Protein AF-A0A953DVT9-F1 (afdb_monomer_lite)

Structure (mmCIF, N/CA/C/O backbone):
data_AF-A0A953DVT9-F1
#
_entry.id   AF-A0A953DVT9-F1
#
loop_
_atom_site.group_PDB
_atom_site.id
_atom_site.type_symbol
_atom_site.label_atom_id
_atom_site.label_alt_id
_atom_site.label_comp_id
_atom_site.label_asym_id
_atom_site.label_entity_id
_atom_site.label_seq_id
_atom_site.pdbx_PDB_ins_code
_atom_site.Cartn_x
_atom_site.Cartn_y
_atom_site.Cartn_z
_atom_site.occupancy
_atom_site.B_iso_or_equiv
_atom_site.auth_seq_id
_atom_site.auth_comp_id
_atom_site.auth_asym_id
_atom_site.auth_atom_id
_atom_site.pdbx_PDB_model_num
ATOM 1 N N . ASP A 1 1 ? 2.032 -21.025 10.159 1.00 46.56 1 ASP A N 1
ATOM 2 C CA . ASP A 1 1 ? 2.682 -19.995 10.995 1.00 46.56 1 ASP A CA 1
ATOM 3 C C . ASP A 1 1 ? 1.644 -19.177 11.740 1.00 46.56 1 ASP A C 1
ATOM 5 O O . ASP A 1 1 ? 0.964 -18.355 11.137 1.00 46.56 1 ASP A O 1
ATOM 9 N N . ALA A 1 2 ? 1.466 -19.454 13.030 1.00 46.28 2 ALA A N 1
ATOM 10 C CA . ALA A 1 2 ? 0.629 -18.640 13.906 1.00 46.28 2 ALA A CA 1
ATOM 11 C C . ALA A 1 2 ? 1.477 -17.509 14.527 1.00 46.28 2 ALA A C 1
ATOM 13 O O . ALA A 1 2 ? 2.647 -17.745 14.852 1.00 46.28 2 ALA A O 1
ATOM 14 N N . PRO A 1 3 ? 0.939 -16.288 14.697 1.00 58.03 3 PRO A N 1
ATOM 15 C CA . PRO A 1 3 ? 1.627 -15.244 15.452 1.00 58.03 3 PRO A CA 1
ATOM 16 C C . PRO A 1 3 ? 1.854 -15.707 16.905 1.00 58.03 3 PRO A C 1
ATOM 18 O O . PRO A 1 3 ? 0.942 -16.243 17.524 1.00 58.03 3 PRO A O 1
ATOM 21 N N . GLY A 1 4 ? 3.068 -15.517 17.441 1.00 60.38 4 GLY A N 1
ATOM 22 C CA . GLY A 1 4 ? 3.414 -15.840 18.839 1.00 60.38 4 GLY A CA 1
ATOM 23 C C . GLY A 1 4 ? 4.543 -16.860 19.045 1.00 60.38 4 GLY A C 1
ATOM 24 O O . GLY A 1 4 ? 4.963 -17.073 20.179 1.00 60.38 4 GLY A O 1
ATOM 25 N N . GLY A 1 5 ? 5.070 -17.469 17.977 1.00 65.81 5 GLY A N 1
ATOM 26 C CA . GLY A 1 5 ? 6.230 -18.364 18.073 1.00 65.81 5 GLY A CA 1
ATOM 27 C C . GLY A 1 5 ? 7.488 -17.663 18.623 1.00 65.81 5 GLY A C 1
ATOM 28 O O . GLY A 1 5 ? 7.646 -16.449 18.442 1.00 65.81 5 GLY A O 1
ATOM 29 N N . PRO A 1 6 ? 8.396 -18.395 19.296 1.00 62.38 6 PRO A N 1
ATOM 30 C CA . PRO A 1 6 ? 9.593 -17.814 19.893 1.00 62.38 6 PRO A CA 1
ATOM 31 C C . PRO A 1 6 ? 10.464 -17.137 18.826 1.00 62.38 6 PRO A C 1
ATOM 33 O O . PRO A 1 6 ? 10.933 -17.755 17.873 1.00 62.38 6 PRO A O 1
ATOM 36 N N . SER A 1 7 ? 10.655 -15.830 18.988 1.00 67.31 7 SER A N 1
ATOM 37 C CA . SER A 1 7 ? 11.448 -14.977 18.104 1.00 67.31 7 SER A CA 1
ATOM 38 C C . SER A 1 7 ? 12.817 -14.718 18.730 1.00 67.31 7 SER A C 1
ATOM 40 O O . SER A 1 7 ? 12.905 -14.338 19.898 1.00 67.31 7 SER A O 1
ATOM 42 N N . ARG A 1 8 ? 13.885 -14.850 17.930 1.00 62.31 8 ARG A N 1
ATOM 43 C CA . ARG A 1 8 ? 15.277 -14.549 18.329 1.00 62.31 8 ARG A CA 1
ATOM 44 C C . ARG A 1 8 ? 15.520 -13.087 18.735 1.00 62.31 8 ARG A C 1
ATOM 46 O O . ARG A 1 8 ? 16.585 -12.768 19.240 1.00 62.31 8 ARG A O 1
ATOM 53 N N . TRP A 1 9 ? 14.554 -12.200 18.488 1.00 64.12 9 TRP A N 1
ATOM 54 C CA . TRP A 1 9 ? 14.648 -10.758 18.738 1.00 64.12 9 TRP A CA 1
ATOM 55 C C . TRP A 1 9 ? 13.858 -10.299 19.978 1.00 64.12 9 TRP A C 1
ATOM 57 O O . TRP A 1 9 ? 13.590 -9.109 20.135 1.00 64.12 9 TRP A O 1
ATOM 67 N N . ARG A 1 10 ? 13.424 -11.220 20.849 1.00 60.00 10 ARG A N 1
ATOM 68 C CA . ARG A 1 10 ? 12.561 -10.902 21.999 1.00 60.00 10 ARG A CA 1
ATOM 69 C C . ARG A 1 10 ? 13.392 -10.359 23.176 1.00 60.00 10 ARG A C 1
ATOM 71 O O . ARG A 1 10 ? 14.089 -11.112 23.843 1.00 60.00 10 ARG A O 1
ATOM 78 N N . THR A 1 11 ? 13.321 -9.051 23.433 1.00 64.69 11 THR A N 1
ATOM 79 C CA . THR A 1 11 ? 13.728 -8.421 24.714 1.00 64.69 11 THR A CA 1
ATOM 80 C C . THR A 1 11 ? 12.590 -8.514 25.746 1.00 64.69 11 THR A C 1
ATOM 82 O O . THR A 1 11 ? 11.536 -9.057 25.419 1.00 64.69 11 THR A O 1
ATOM 85 N N . VAL A 1 12 ? 12.785 -7.998 26.977 1.00 65.19 12 VAL A N 1
ATOM 86 C CA . VAL A 1 12 ? 11.809 -7.911 28.101 1.00 65.19 12 VAL A CA 1
ATOM 87 C C . VAL A 1 12 ? 10.600 -7.023 27.747 1.00 65.19 12 VAL A C 1
ATOM 89 O O . VAL A 1 12 ? 10.320 -6.001 28.363 1.00 65.19 12 VAL A O 1
ATOM 92 N N . ARG A 1 13 ? 9.895 -7.361 26.677 1.00 66.12 13 ARG A N 1
ATOM 93 C CA . ARG A 1 13 ? 8.638 -6.761 26.258 1.00 66.12 13 ARG A CA 1
ATOM 94 C C . ARG A 1 13 ? 7.629 -7.889 26.132 1.00 66.12 13 ARG A C 1
ATOM 96 O O . ARG A 1 13 ? 7.965 -8.986 25.679 1.00 66.12 13 ARG A O 1
ATOM 103 N N . SER A 1 14 ? 6.399 -7.614 26.554 1.00 71.00 14 SER A N 1
ATOM 104 C CA . SER A 1 14 ? 5.278 -8.525 26.339 1.00 71.00 14 SER A CA 1
ATOM 105 C C . SER A 1 14 ? 5.207 -8.894 24.853 1.00 71.00 14 SER A C 1
ATOM 107 O O . SER A 1 14 ? 5.315 -8.015 23.999 1.00 71.00 14 SER A O 1
ATOM 109 N N . ALA A 1 15 ? 5.049 -10.184 24.537 1.00 71.19 15 ALA A N 1
ATOM 110 C CA . ALA A 1 15 ? 4.579 -10.583 23.203 1.00 71.19 15 ALA A CA 1
ATOM 111 C C . ALA A 1 15 ? 3.178 -11.172 23.258 1.00 71.19 15 ALA A C 1
ATOM 113 O O . ALA A 1 15 ? 2.849 -12.098 22.523 1.00 71.19 15 ALA A O 1
ATOM 114 N N . GLU A 1 16 ? 2.377 -10.625 24.164 1.00 79.88 16 GLU A N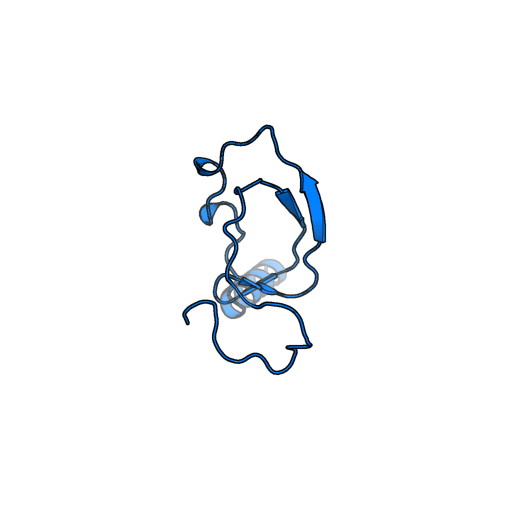 1
ATOM 115 C CA . GLU A 1 16 ? 0.936 -10.685 24.042 1.00 79.88 16 GLU A CA 1
ATOM 116 C C . GLU A 1 16 ? 0.520 -10.054 22.710 1.00 79.88 16 GLU A C 1
ATOM 118 O O . GLU A 1 16 ? 1.006 -8.992 22.308 1.00 79.88 16 GLU A O 1
ATOM 123 N N . TRP A 1 17 ? -0.346 -10.758 21.993 1.00 83.69 17 TRP A N 1
ATOM 124 C CA . TRP A 1 17 ? -0.872 -10.299 20.722 1.00 83.69 17 TRP A CA 1
ATOM 125 C C . TRP A 1 17 ? -1.888 -9.182 20.959 1.00 83.69 17 TRP A C 1
ATOM 127 O O . TRP A 1 17 ? -2.779 -9.322 21.792 1.00 83.69 17 TRP A O 1
ATOM 137 N N . GLN A 1 18 ? -1.771 -8.089 20.208 1.00 86.25 18 GLN A N 1
ATOM 138 C CA . GLN A 1 18 ? -2.704 -6.967 20.268 1.00 86.25 18 GLN A CA 1
ATOM 139 C C . GLN A 1 18 ? -3.323 -6.755 18.879 1.00 86.25 18 GLN A C 1
ATOM 141 O O . GLN A 1 18 ? -2.576 -6.562 17.911 1.00 86.25 18 GLN A O 1
ATOM 146 N N . PRO A 1 19 ? -4.661 -6.796 18.743 1.00 85.62 19 PRO A N 1
ATOM 147 C CA . PRO A 1 19 ? -5.316 -6.532 17.471 1.00 85.62 19 PRO A CA 1
ATOM 148 C C . PRO A 1 19 ? -5.090 -5.079 17.059 1.00 85.62 19 PRO A C 1
ATOM 150 O O . PRO A 1 19 ? -5.325 -4.153 17.833 1.00 85.62 19 PRO A O 1
ATOM 153 N N . LEU A 1 20 ? -4.695 -4.867 15.807 1.00 84.31 20 LEU A N 1
ATOM 154 C CA . LEU A 1 20 ? -4.612 -3.532 15.227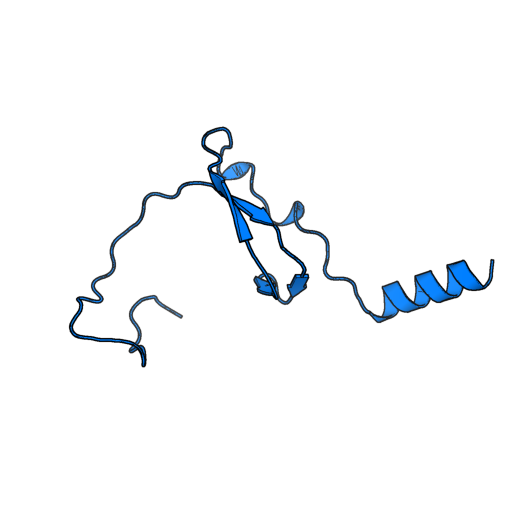 1.00 84.31 20 LEU A CA 1
ATOM 155 C C . LEU A 1 20 ? -5.821 -3.275 14.336 1.00 84.31 20 LEU A C 1
ATOM 157 O O . LEU A 1 20 ? -6.229 -4.132 13.549 1.00 84.31 20 LEU A O 1
ATOM 161 N N . ARG A 1 21 ? -6.364 -2.059 14.422 1.00 85.44 21 ARG A N 1
ATOM 162 C CA . ARG A 1 21 ? -7.360 -1.591 13.461 1.00 85.44 21 ARG A CA 1
ATOM 163 C C . ARG A 1 21 ? -6.692 -1.471 12.084 1.00 85.44 21 ARG A C 1
ATOM 165 O O . ARG A 1 21 ? -5.702 -0.747 11.968 1.00 85.44 21 ARG A O 1
ATOM 172 N N . PRO A 1 22 ? -7.222 -2.123 11.035 1.00 83.19 22 PRO A N 1
ATOM 173 C CA . PRO A 1 22 ? -6.655 -2.010 9.703 1.00 83.19 22 PRO A CA 1
ATOM 174 C C . PRO A 1 22 ? -6.859 -0.593 9.163 1.00 83.19 22 PRO A C 1
ATOM 176 O O . PRO A 1 22 ? -7.970 -0.060 9.145 1.00 83.19 22 PRO A O 1
ATOM 179 N N . VAL A 1 23 ? -5.763 0.000 8.711 1.00 90.38 23 VAL A N 1
ATOM 180 C CA . VAL A 1 23 ? -5.700 1.289 8.018 1.00 90.38 23 VAL A CA 1
ATOM 181 C C . VAL A 1 23 ? -4.940 1.089 6.712 1.00 90.38 23 VAL A C 1
ATOM 183 O O . VAL A 1 23 ? -4.077 0.216 6.620 1.00 90.38 23 VAL A O 1
ATOM 186 N N . LEU A 1 24 ? -5.284 1.862 5.682 1.00 95.44 24 LEU A N 1
ATOM 187 C CA . LEU A 1 24 ? -4.697 1.699 4.355 1.00 95.44 24 LEU A CA 1
ATOM 188 C C . LEU A 1 24 ? -3.570 2.694 4.110 1.00 95.44 24 LEU A C 1
ATOM 190 O O . LEU A 1 24 ? -3.649 3.866 4.485 1.00 95.44 24 LEU A O 1
ATOM 194 N N . VAL A 1 25 ? -2.553 2.216 3.405 1.00 95.75 25 VAL A N 1
ATOM 195 C CA . VAL A 1 25 ? -1.411 2.995 2.933 1.00 95.75 25 VAL A CA 1
ATOM 196 C C . VAL A 1 25 ? -1.156 2.697 1.467 1.00 95.75 25 VAL A C 1
ATOM 198 O O . VAL A 1 25 ? -1.489 1.629 0.957 1.00 95.75 25 VAL A O 1
ATOM 201 N N . GLU A 1 26 ? -0.544 3.658 0.799 1.00 96.12 26 GLU A N 1
ATOM 202 C CA . GLU A 1 26 ? 0.031 3.491 -0.524 1.00 96.12 26 GLU A CA 1
ATOM 203 C C . GLU A 1 26 ? 1.522 3.196 -0.390 1.00 96.12 26 GLU A C 1
ATOM 205 O O . GLU A 1 26 ? 2.215 3.815 0.425 1.00 96.12 26 GLU A O 1
ATOM 210 N N . VAL A 1 27 ? 2.009 2.257 -1.198 1.00 95.25 27 VAL A N 1
ATOM 211 C CA . VAL A 1 27 ? 3.415 1.860 -1.219 1.00 95.25 27 VAL A CA 1
ATOM 212 C C . VAL A 1 27 ? 3.980 1.971 -2.625 1.00 95.25 27 VAL A C 1
ATOM 214 O O . VAL A 1 27 ? 3.292 1.682 -3.602 1.00 95.25 27 VAL A O 1
ATOM 217 N N . ARG A 1 28 ? 5.251 2.363 -2.711 1.00 93.69 28 ARG A N 1
ATOM 218 C CA . ARG A 1 28 ? 6.090 2.134 -3.890 1.00 93.69 28 ARG A CA 1
ATOM 219 C C . ARG A 1 28 ? 6.873 0.852 -3.668 1.00 93.69 28 ARG A C 1
ATOM 221 O O . ARG A 1 28 ? 7.331 0.608 -2.551 1.00 93.69 28 ARG A O 1
ATOM 228 N N . TYR A 1 29 ? 7.004 0.055 -4.715 1.00 92.25 29 TYR A N 1
ATOM 229 C CA . TYR A 1 29 ? 7.731 -1.205 -4.696 1.00 92.25 29 TYR A CA 1
ATOM 230 C C . TYR A 1 29 ? 8.459 -1.396 -6.024 1.00 92.25 29 TYR A C 1
ATOM 232 O O . TYR A 1 29 ? 8.068 -0.811 -7.030 1.00 92.25 29 TYR A O 1
ATOM 240 N N . ASP A 1 30 ? 9.503 -2.215 -5.987 1.00 88.25 30 ASP A N 1
ATOM 241 C CA . ASP A 1 30 ? 10.289 -2.595 -7.161 1.00 88.25 30 ASP A CA 1
ATOM 242 C C . ASP A 1 30 ? 9.809 -3.940 -7.729 1.00 88.25 30 ASP A C 1
ATOM 244 O O . ASP A 1 30 ? 9.340 -4.026 -8.858 1.00 88.25 30 ASP A O 1
ATOM 248 N N . GLN A 1 31 ? 9.811 -4.992 -6.901 1.00 85.44 31 GLN A N 1
ATOM 249 C CA . GLN A 1 31 ? 9.508 -6.352 -7.345 1.00 85.44 31 GLN A CA 1
ATOM 250 C C . GLN A 1 31 ? 8.464 -7.047 -6.465 1.00 85.44 31 GLN A C 1
ATOM 252 O O . GLN A 1 31 ? 8.430 -6.883 -5.242 1.00 85.44 31 GLN A O 1
ATOM 257 N N . VAL A 1 32 ? 7.659 -7.917 -7.084 1.00 89.19 32 VAL A N 1
ATOM 258 C CA . VAL A 1 32 ? 6.828 -8.916 -6.400 1.00 89.19 32 VAL A CA 1
ATOM 259 C C . VAL A 1 32 ? 7.285 -10.316 -6.805 1.00 89.19 32 VAL A C 1
ATOM 261 O O . VAL A 1 32 ? 7.216 -10.668 -7.976 1.00 89.19 32 VAL A O 1
ATOM 264 N N . THR A 1 33 ? 7.688 -11.134 -5.829 1.00 85.81 33 THR A N 1
ATOM 265 C CA . THR A 1 33 ? 8.041 -12.550 -6.044 1.00 85.81 33 THR A CA 1
ATOM 266 C C . THR A 1 33 ? 7.402 -13.423 -4.983 1.00 85.81 33 THR A C 1
ATOM 268 O O . THR A 1 33 ? 7.406 -13.088 -3.792 1.00 85.81 33 THR A O 1
ATOM 271 N N . GLY A 1 34 ? 6.818 -14.547 -5.406 1.00 86.56 34 GLY A N 1
ATOM 272 C CA . GLY A 1 34 ? 6.107 -15.453 -4.497 1.00 86.56 34 GLY A CA 1
ATOM 273 C C . GLY A 1 34 ? 4.972 -14.749 -3.743 1.00 86.56 34 GLY A C 1
ATOM 274 O O . GLY A 1 34 ? 4.664 -15.075 -2.597 1.00 86.56 34 GLY A O 1
ATOM 275 N N . GLY A 1 35 ? 4.394 -13.713 -4.358 1.00 86.25 35 GLY A N 1
ATOM 276 C CA . GLY A 1 35 ? 3.299 -12.948 -3.788 1.00 86.25 35 GLY A CA 1
ATOM 277 C C . GLY A 1 35 ? 3.657 -11.983 -2.660 1.00 86.25 35 GLY A C 1
ATOM 278 O O . GLY A 1 35 ? 2.745 -11.573 -1.934 1.00 86.25 35 GLY A O 1
ATOM 279 N N . ARG A 1 36 ? 4.941 -11.638 -2.517 1.00 88.75 36 ARG A N 1
ATOM 280 C CA . ARG A 1 36 ? 5.471 -10.694 -1.527 1.00 88.75 36 ARG A CA 1
ATOM 281 C C . ARG A 1 36 ? 6.287 -9.613 -2.221 1.00 88.75 36 ARG A C 1
ATOM 283 O O . ARG A 1 36 ? 6.970 -9.910 -3.199 1.00 88.75 36 ARG A O 1
ATOM 290 N N . PHE A 1 37 ? 6.266 -8.399 -1.676 1.00 90.50 37 PHE A N 1
ATOM 291 C CA . PHE A 1 37 ? 7.197 -7.360 -2.102 1.00 90.50 37 PHE A CA 1
ATOM 29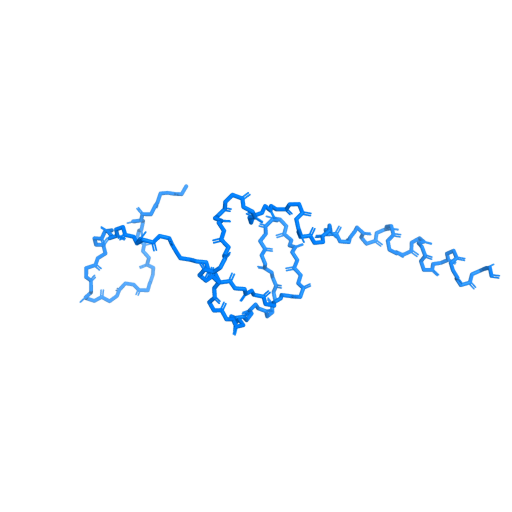2 C C . PHE A 1 37 ? 8.636 -7.770 -1.768 1.00 90.50 37 PHE A C 1
ATOM 294 O O . PHE A 1 37 ? 8.911 -8.323 -0.695 1.00 90.50 37 PHE A O 1
ATOM 301 N N . ARG A 1 38 ? 9.542 -7.530 -2.711 1.00 88.12 38 ARG A N 1
ATOM 302 C CA . ARG A 1 38 ? 10.977 -7.781 -2.606 1.00 88.12 38 ARG A CA 1
ATOM 303 C C . ARG A 1 38 ? 11.723 -6.548 -3.080 1.00 88.12 38 ARG A C 1
ATOM 305 O O . ARG A 1 38 ? 11.254 -5.851 -3.976 1.00 88.12 38 ARG A O 1
ATOM 312 N N . HIS A 1 39 ? 12.882 -6.323 -2.459 1.00 83.19 39 HIS A N 1
ATOM 313 C CA . HIS A 1 39 ? 13.665 -5.102 -2.641 1.00 83.19 39 HIS A CA 1
ATOM 314 C C . HIS A 1 39 ? 12.821 -3.855 -2.273 1.00 83.19 39 HIS A C 1
ATOM 316 O O . HIS A 1 39 ? 11.679 -3.993 -1.831 1.00 83.19 39 HIS A O 1
ATOM 322 N N . GLY A 1 40 ? 13.414 -2.660 -2.256 1.00 79.12 40 GLY A N 1
ATOM 323 C CA . GLY A 1 40 ? 12.887 -1.483 -1.542 1.00 79.12 40 GLY A CA 1
ATOM 324 C C . GLY A 1 40 ? 11.365 -1.282 -1.643 1.00 79.12 40 GLY A C 1
ATOM 325 O O . GLY A 1 40 ? 10.836 -0.987 -2.709 1.00 79.12 40 GLY A O 1
ATOM 326 N N . THR A 1 41 ? 10.658 -1.437 -0.517 1.00 92.31 41 THR A N 1
ATOM 327 C CA . THR A 1 41 ? 9.241 -1.068 -0.385 1.00 92.31 41 THR A CA 1
ATOM 328 C C . THR A 1 41 ? 9.148 0.138 0.529 1.00 92.31 41 THR A C 1
ATOM 330 O O . THR A 1 41 ? 9.615 0.091 1.668 1.00 92.31 41 THR A O 1
ATOM 333 N N . THR A 1 42 ? 8.545 1.218 0.047 1.00 95.06 42 THR A N 1
ATOM 334 C CA . THR A 1 42 ? 8.488 2.485 0.781 1.00 95.06 42 THR A CA 1
ATOM 335 C C . THR A 1 42 ? 7.048 2.923 0.966 1.00 95.06 42 THR A C 1
ATOM 337 O O . THR A 1 42 ? 6.260 2.925 0.019 1.00 95.06 42 THR A O 1
ATOM 340 N N . LEU A 1 43 ? 6.712 3.319 2.195 1.00 95.19 43 LEU A N 1
ATOM 341 C CA . LEU A 1 43 ? 5.438 3.960 2.502 1.00 95.19 43 LEU A CA 1
ATOM 342 C C . LEU A 1 43 ? 5.402 5.340 1.843 1.00 95.19 43 LEU A C 1
ATOM 344 O O . LEU A 1 43 ? 6.282 6.162 2.083 1.00 95.19 43 LEU A O 1
ATOM 348 N N . VAL A 1 44 ? 4.385 5.591 1.023 1.00 96.44 44 VAL A N 1
ATOM 349 C CA . VAL A 1 44 ? 4.204 6.884 0.351 1.00 96.44 44 VAL A CA 1
ATOM 350 C C . VAL A 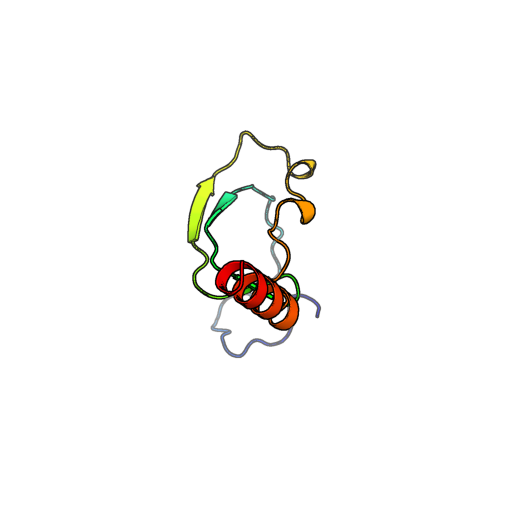1 44 ? 3.303 7.781 1.186 1.00 96.44 44 VAL A C 1
ATOM 352 O O . VAL A 1 44 ? 3.678 8.895 1.535 1.00 96.44 44 VAL A O 1
ATOM 355 N N . ARG A 1 45 ? 2.091 7.301 1.489 1.00 97.19 45 ARG A N 1
ATOM 356 C CA . ARG A 1 45 ? 1.060 8.067 2.199 1.00 97.19 45 ARG A CA 1
ATOM 357 C C . ARG A 1 45 ? -0.041 7.172 2.754 1.00 97.19 45 ARG A C 1
ATOM 359 O O . ARG A 1 45 ? -0.265 6.067 2.262 1.00 97.19 45 ARG A O 1
ATOM 366 N N . TRP A 1 46 ? -0.781 7.691 3.726 1.00 96.50 46 TRP A N 1
ATOM 367 C CA . TRP A 1 46 ? -2.040 7.107 4.188 1.00 96.50 46 TRP A CA 1
ATOM 368 C C . TRP A 1 46 ? -3.147 7.258 3.132 1.00 96.50 46 TRP A C 1
ATOM 370 O O . TRP A 1 46 ? -3.166 8.238 2.385 1.00 96.50 46 TRP A O 1
ATOM 380 N N . ARG A 1 47 ? -4.076 6.295 3.076 1.00 97.06 47 ARG A N 1
ATOM 381 C CA . ARG A 1 47 ? -5.218 6.261 2.141 1.00 97.06 47 ARG A CA 1
ATOM 382 C C . ARG A 1 47 ? -6.562 6.162 2.874 1.00 97.06 47 ARG A C 1
ATOM 384 O O . ARG A 1 47 ? -7.246 5.145 2.750 1.00 97.06 47 ARG A O 1
ATOM 391 N N . PRO A 1 48 ? -6.962 7.193 3.646 1.00 95.94 48 PRO A N 1
ATOM 392 C CA . PRO A 1 48 ? -8.276 7.212 4.299 1.00 95.94 48 PRO A CA 1
ATOM 393 C C . PRO A 1 48 ? -9.437 7.267 3.290 1.00 95.94 48 PRO A C 1
ATOM 395 O O . PRO A 1 48 ? -10.578 6.996 3.643 1.00 95.94 48 PRO A O 1
ATOM 398 N N . ASP A 1 49 ? -9.136 7.606 2.036 1.00 95.94 49 ASP A N 1
ATOM 399 C CA . ASP A 1 49 ? -10.060 7.750 0.914 1.00 95.94 49 ASP A CA 1
ATOM 400 C C . ASP A 1 49 ? -10.417 6.428 0.211 1.00 95.94 49 ASP A C 1
ATOM 402 O O . ASP A 1 49 ? -11.320 6.411 -0.624 1.00 95.94 49 ASP A O 1
ATOM 406 N N . LYS A 1 50 ? -9.727 5.316 0.511 1.00 94.38 50 LYS A N 1
ATOM 407 C CA . LYS A 1 50 ? -10.007 4.008 -0.107 1.00 94.38 50 LYS A CA 1
ATOM 408 C C . LYS A 1 50 ? -10.706 3.057 0.856 1.00 94.38 50 LYS A C 1
ATOM 410 O O . LYS A 1 50 ? -10.401 2.995 2.043 1.00 94.38 50 LYS A O 1
ATOM 415 N N . ALA A 1 51 ? -11.592 2.230 0.309 1.00 93.31 51 ALA A N 1
ATOM 416 C CA . ALA A 1 51 ? -12.122 1.072 1.013 1.00 93.31 51 ALA A CA 1
ATOM 417 C C . ALA A 1 51 ? -11.177 -0.138 0.848 1.00 93.31 51 ALA A C 1
ATOM 419 O O . ALA A 1 51 ? -10.693 -0.368 -0.263 1.00 93.31 51 ALA A O 1
ATOM 420 N N . PRO A 1 52 ? -10.974 -0.983 1.881 1.00 91.69 52 PRO A N 1
ATOM 421 C CA . PRO A 1 52 ? -10.086 -2.151 1.789 1.00 91.69 52 PRO A CA 1
ATOM 422 C C . PRO A 1 52 ? -10.422 -3.112 0.642 1.00 91.69 52 PRO A C 1
ATOM 424 O O . PRO A 1 52 ? -9.530 -3.643 -0.008 1.00 91.69 52 PRO A O 1
ATOM 427 N N . ARG A 1 53 ? -11.713 -3.269 0.323 1.00 92.50 53 ARG A N 1
ATOM 428 C CA . ARG A 1 53 ? -12.195 -4.085 -0.808 1.00 92.50 53 ARG A CA 1
ATOM 429 C C . ARG A 1 53 ? -11.707 -3.612 -2.184 1.00 92.50 53 ARG A C 1
ATOM 431 O O . ARG A 1 53 ? -11.783 -4.363 -3.143 1.00 92.50 53 ARG A O 1
ATOM 438 N N . GLN A 1 54 ? -11.223 -2.374 -2.288 1.00 94.00 54 GLN A N 1
ATOM 439 C CA . GLN A 1 54 ? -10.647 -1.816 -3.514 1.00 94.00 54 GLN A CA 1
ATOM 440 C C . GLN A 1 54 ? -9.134 -2.060 -3.622 1.00 94.00 54 GLN A C 1
ATOM 442 O O . GLN A 1 54 ? -8.520 -1.560 -4.561 1.00 94.00 54 GLN A O 1
ATOM 447 N N . CYS A 1 55 ? -8.514 -2.746 -2.659 1.00 93.06 55 CYS A N 1
ATOM 448 C CA . CYS A 1 55 ? -7.084 -3.048 -2.624 1.00 93.06 55 CYS A CA 1
ATOM 449 C C . CYS A 1 55 ? -6.881 -4.545 -2.890 1.00 93.06 55 CYS A C 1
ATOM 451 O O . CYS A 1 55 ? -6.756 -5.336 -1.955 1.00 93.06 55 CYS A O 1
ATOM 453 N N . THR A 1 56 ? -6.905 -4.943 -4.164 1.00 91.56 56 THR A N 1
ATOM 454 C CA . THR A 1 56 ? -6.797 -6.350 -4.581 1.00 91.56 56 THR A CA 1
ATOM 455 C C . THR A 1 56 ? -5.415 -6.653 -5.150 1.00 91.56 56 THR A C 1
ATOM 457 O O . THR A 1 56 ? -4.696 -5.767 -5.610 1.00 91.56 56 THR A O 1
ATOM 460 N N . ARG A 1 57 ? -5.029 -7.932 -5.140 1.00 88.56 57 ARG A N 1
ATOM 461 C CA . ARG A 1 57 ? -3.740 -8.377 -5.697 1.00 88.56 57 ARG A CA 1
ATOM 462 C C . ARG A 1 57 ? -3.662 -8.227 -7.217 1.00 88.56 57 ARG A C 1
ATOM 464 O O . ARG A 1 57 ? -2.559 -8.187 -7.743 1.00 88.56 57 ARG A O 1
ATOM 471 N N . ASP A 1 58 ? -4.798 -8.084 -7.893 1.00 90.12 58 ASP A N 1
ATOM 472 C CA . ASP A 1 58 ? -4.868 -7.878 -9.346 1.00 90.12 58 ASP A CA 1
ATOM 473 C C . ASP A 1 58 ? -4.295 -6.521 -9.779 1.00 90.12 58 ASP A C 1
ATOM 475 O O . ASP A 1 58 ? -4.023 -6.308 -10.954 1.00 90.12 58 ASP A O 1
ATOM 479 N N . GLN A 1 59 ? -4.102 -5.605 -8.825 1.00 89.38 59 GLN A N 1
ATOM 480 C CA . GLN A 1 59 ? -3.455 -4.308 -9.037 1.00 89.38 59 GLN A CA 1
ATOM 481 C C . GLN A 1 59 ? -1.931 -4.413 -9.135 1.00 89.38 59 GLN A C 1
ATOM 483 O O . GLN A 1 59 ? -1.281 -3.449 -9.532 1.00 89.38 59 GLN A O 1
ATOM 488 N N . LEU A 1 60 ? -1.356 -5.541 -8.711 1.00 88.94 60 LEU A N 1
ATOM 489 C CA . LEU A 1 60 ? 0.078 -5.770 -8.797 1.00 88.94 60 LEU A CA 1
ATOM 490 C C . LEU A 1 60 ? 0.443 -6.156 -10.224 1.00 88.94 60 LEU A C 1
ATOM 492 O O . LEU A 1 60 ? -0.253 -6.946 -10.867 1.00 88.94 60 LEU A O 1
ATOM 496 N N . GLU A 1 61 ? 1.576 -5.648 -10.695 1.00 82.38 61 GLU A N 1
ATOM 497 C CA . GLU A 1 61 ? 2.145 -6.150 -11.935 1.00 82.38 61 GLU A CA 1
ATOM 498 C C . GLU A 1 61 ? 2.471 -7.639 -11.787 1.00 82.38 61 GLU A C 1
ATOM 500 O O . GLU A 1 61 ? 2.889 -8.122 -10.727 1.00 82.38 61 GLU A O 1
ATOM 505 N N . LYS A 1 62 ? 2.234 -8.396 -12.861 1.00 75.56 62 LYS A N 1
ATOM 506 C CA . LYS A 1 62 ? 2.578 -9.816 -12.880 1.00 75.56 62 LYS A CA 1
ATOM 507 C C . LYS A 1 62 ? 4.093 -9.934 -12.835 1.00 75.56 62 LYS A C 1
ATOM 509 O O . LYS A 1 62 ? 4.780 -9.268 -13.602 1.00 75.56 62 LYS A O 1
ATOM 514 N N . GLU A 1 63 ? 4.589 -10.830 -11.985 1.00 71.44 63 GLU A N 1
ATOM 515 C CA . GLU A 1 63 ? 6.006 -11.183 -11.955 1.00 71.44 63 GLU A CA 1
ATOM 516 C C . GLU A 1 63 ? 6.482 -11.500 -13.380 1.00 71.44 63 GLU A C 1
ATOM 518 O O . GLU A 1 63 ? 5.926 -12.371 -14.064 1.00 71.44 63 GLU A O 1
ATOM 523 N N . GLY A 1 64 ? 7.474 -10.739 -13.848 1.00 68.88 64 GLY A N 1
ATOM 524 C CA . GLY A 1 64 ? 8.053 -10.926 -15.168 1.00 68.88 64 GLY A CA 1
ATOM 525 C C . GLY A 1 64 ? 8.648 -12.322 -15.254 1.00 68.88 64 GLY A C 1
ATOM 526 O O . GLY A 1 64 ? 9.564 -12.658 -14.510 1.00 68.88 64 GLY A O 1
ATOM 527 N N . ARG A 1 65 ? 8.127 -13.160 -16.154 1.00 73.38 65 ARG A N 1
ATOM 528 C CA . ARG A 1 65 ? 8.728 -14.470 -16.424 1.00 73.38 65 ARG A CA 1
ATOM 529 C C . ARG A 1 65 ? 9.981 -14.229 -17.266 1.00 73.38 65 ARG A C 1
ATOM 531 O O . ARG A 1 65 ? 9.812 -13.795 -18.408 1.00 73.38 65 ARG A O 1
ATOM 538 N N . PRO A 1 66 ? 11.200 -14.523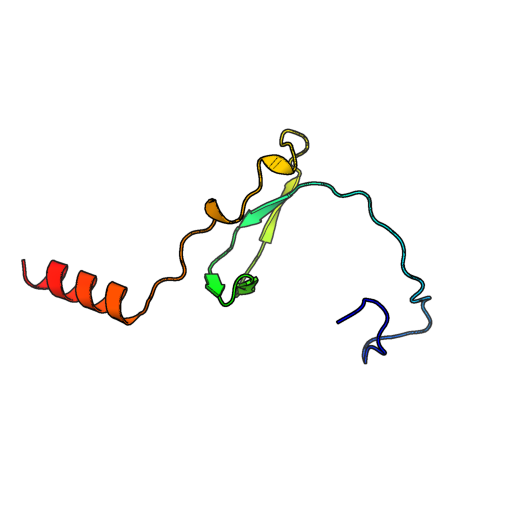 -16.774 1.00 72.12 66 PRO A N 1
ATOM 539 C CA . PRO A 1 66 ? 12.431 -14.143 -17.470 1.00 72.12 66 PRO A CA 1
ATOM 540 C C . PRO A 1 66 ? 12.474 -14.622 -18.925 1.00 72.12 66 PRO A C 1
ATOM 542 O O . PRO A 1 66 ? 12.820 -13.851 -19.812 1.00 72.12 66 PRO A O 1
ATOM 545 N N . GLY A 1 67 ? 12.012 -15.849 -19.192 1.00 76.88 67 GLY A N 1
ATOM 546 C CA . GLY A 1 67 ? 11.948 -16.392 -20.552 1.00 76.88 67 GLY A CA 1
ATOM 547 C C . GLY A 1 67 ? 11.014 -15.625 -21.498 1.00 76.88 67 GLY A C 1
ATOM 548 O O . GLY A 1 67 ? 11.327 -15.488 -22.673 1.00 76.88 67 GLY A O 1
ATOM 549 N N . LEU A 1 68 ? 9.903 -15.072 -20.997 1.00 78.88 68 LEU A N 1
ATOM 550 C CA . LEU A 1 68 ? 8.983 -14.273 -21.817 1.00 78.88 68 LEU A CA 1
ATOM 551 C C . LEU A 1 68 ? 9.512 -12.860 -22.061 1.00 78.88 68 LEU A C 1
ATOM 553 O O . LEU A 1 68 ? 9.316 -12.312 -23.140 1.00 78.88 68 LEU A O 1
ATOM 557 N N . VAL A 1 69 ? 10.174 -12.269 -21.064 1.00 80.94 69 VAL A N 1
ATOM 558 C CA . VAL A 1 69 ? 10.812 -10.954 -21.213 1.00 80.94 69 VAL A CA 1
ATOM 559 C C . VAL A 1 69 ? 11.951 -11.043 -22.224 1.00 80.94 69 VAL A C 1
ATOM 561 O O . VAL A 1 69 ? 12.010 -10.231 -23.141 1.00 80.94 69 VAL A O 1
ATOM 564 N N . LEU A 1 70 ? 12.802 -12.067 -22.110 1.00 82.94 70 LEU A N 1
ATOM 565 C CA . LEU A 1 70 ? 13.902 -12.291 -23.044 1.00 82.94 70 LEU A CA 1
ATOM 566 C C . LEU A 1 70 ? 13.394 -12.520 -24.472 1.00 82.94 70 LEU A C 1
ATOM 568 O O . LEU A 1 70 ? 13.888 -11.875 -25.389 1.00 82.94 70 LEU A O 1
ATOM 572 N N . ALA A 1 71 ? 12.380 -13.372 -24.656 1.00 84.75 71 ALA A N 1
ATOM 573 C CA . ALA A 1 71 ? 11.786 -13.613 -25.972 1.00 84.75 71 ALA A CA 1
ATOM 574 C C . ALA A 1 71 ? 11.258 -12.317 -26.613 1.00 84.75 71 ALA A C 1
ATOM 576 O O . ALA A 1 71 ? 11.583 -12.030 -27.760 1.00 84.75 71 ALA A O 1
ATOM 577 N N . ARG A 1 72 ? 10.533 -11.485 -25.851 1.00 86.62 72 ARG A N 1
ATOM 578 C CA . ARG A 1 72 ? 10.017 -10.194 -26.342 1.00 86.62 72 ARG A CA 1
ATOM 579 C C . ARG A 1 72 ? 11.115 -9.205 -26.720 1.00 86.62 72 ARG A C 1
ATOM 581 O O . ARG A 1 72 ? 10.971 -8.489 -27.703 1.00 86.62 72 ARG A O 1
ATOM 588 N N . LEU A 1 73 ? 12.192 -9.142 -25.940 1.00 88.06 73 LEU A N 1
ATOM 589 C CA . LEU A 1 73 ? 13.331 -8.274 -26.247 1.00 88.06 73 LEU A CA 1
ATOM 590 C C . LEU A 1 73 ? 14.068 -8.740 -27.509 1.00 88.06 73 LEU A C 1
ATOM 592 O O . LEU A 1 73 ? 14.478 -7.908 -28.310 1.00 88.06 73 LEU A O 1
ATOM 596 N N . VAL A 1 74 ? 14.201 -10.056 -27.705 1.00 90.12 74 VAL A N 1
ATOM 597 C CA . VAL A 1 74 ? 14.790 -10.638 -28.919 1.00 90.12 74 VAL A CA 1
ATOM 598 C C . VAL A 1 74 ? 13.909 -10.368 -30.141 1.00 90.12 74 VAL A C 1
ATOM 600 O O . VAL A 1 74 ? 14.435 -9.986 -31.178 1.00 90.12 74 VAL A O 1
ATOM 603 N N . GLU A 1 75 ? 12.586 -10.514 -30.043 1.00 89.75 75 GLU A N 1
ATOM 604 C CA . GLU A 1 75 ? 11.664 -10.174 -31.140 1.00 89.75 75 GLU A CA 1
ATOM 605 C C . GLU A 1 75 ? 11.758 -8.691 -31.524 1.00 89.75 75 GLU A C 1
ATOM 607 O O . GLU A 1 75 ? 11.911 -8.374 -32.699 1.00 89.75 75 GLU A O 1
ATOM 612 N N . ALA A 1 76 ? 11.745 -7.787 -30.540 1.00 85.56 76 ALA A N 1
ATOM 613 C CA . ALA A 1 76 ? 11.838 -6.345 -30.774 1.00 85.56 76 ALA A CA 1
ATOM 614 C C . ALA A 1 76 ? 13.192 -5.886 -31.349 1.00 85.56 76 ALA A C 1
ATOM 616 O O . ALA A 1 76 ? 13.264 -4.817 -31.940 1.00 85.56 76 ALA A O 1
ATOM 617 N N . ALA A 1 77 ? 14.265 -6.658 -31.153 1.00 86.56 77 ALA A N 1
ATOM 618 C CA . ALA A 1 77 ? 15.586 -6.353 -31.702 1.00 86.56 77 ALA A CA 1
ATOM 619 C C . ALA A 1 77 ? 15.789 -6.877 -33.136 1.00 86.56 77 ALA A C 1
ATOM 621 O O . ALA A 1 77 ? 16.745 -6.475 -33.796 1.00 86.56 77 ALA A O 1
ATOM 622 N N . ASN A 1 78 ? 14.927 -7.789 -33.597 1.00 85.31 78 ASN A N 1
ATOM 623 C CA . ASN A 1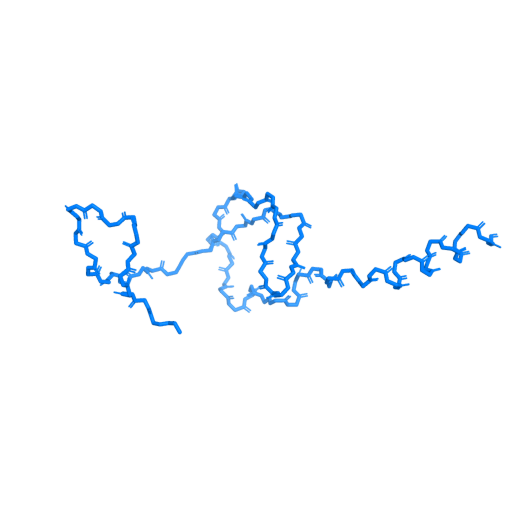 78 ? 15.032 -8.450 -34.902 1.00 85.31 78 ASN A CA 1
ATOM 624 C C . ASN A 1 78 ? 13.965 -7.993 -35.916 1.00 85.31 78 ASN A C 1
ATOM 626 O O . ASN A 1 78 ? 13.935 -8.523 -37.027 1.00 85.31 78 ASN A O 1
ATOM 630 N N . GLY A 1 79 ? 13.087 -7.057 -35.540 1.00 64.44 79 GLY A N 1
ATOM 631 C CA . GLY A 1 79 ? 12.103 -6.411 -36.417 1.00 64.44 79 GLY A CA 1
ATOM 632 C C . GLY A 1 79 ? 12.380 -4.924 -36.547 1.00 64.44 79 GLY A C 1
ATOM 633 O O . GLY A 1 79 ? 12.138 -4.394 -37.652 1.00 64.44 79 GLY A O 1
#

Secondary structure (DSSP, 8-state):
--TTPPPTT--SS-----PPPP--EEEE-SEEETTEEES--EEEEE-TTS-GGG--GGGSPPPP-HHHHHHHHHHHHH-

Foldseek 3Di:
DDQPPDDPPDDPDDSDDDDDDDWDFDWDADFADPNDGDDDIDTDGTCPPDDPVVDDPVPDDDGDDVVVVVVVVVVVVVD

pLDDT: mean 82.58, std 12.3, range [46.28, 97.19]

Sequence (79 aa):
DAPGGPSRWRTVRSAEWQPLRPVLVEVRYDQVTGGRFRHGTTLVRWRPDKAPRQCTRDQLEKEGRPGLVLARLVEAANG

Radius of gyration: 19.33 Å; chains: 1; bounding box: 28×28×64 Å